Protein AF-A0A5B2ZEI5-F1 (afdb_monomer_lite)

Radius of gyration: 15.15 Å; chains: 1; bounding box: 32×40×39 Å

Secondary structure (DSSP, 8-state):
----PPPSS-HHHHHHHHHHHHHHHHHHT-HHHHHHHTTTSS-GGGS-HHHHHHHHHHHHHHHHHHHHT--TTTTT----SGGGSPP----

pLDDT: mean 89.74, std 13.29, range [39.81, 98.5]

Organism: NCBI:txid2608255

Sequence (91 aa):
MPRIAPTLFDSITRESVIRRVRFLRNAYRLDWLVEQACFNQPALDCLPDEQLGALLRDLETARECIAEGIPFEDADLIRSTADQLPDFDSA

Foldseek 3Di:
DDDPDDAPDDPVRLVVLVVLLVVLCVVVVVVVLLCLLCQVHPHLSRDGNVSSVVSSVLSVVVVVCVVVVNDSVVVVSDDDSVVVDPPPPDD

Structure (mmCIF, N/CA/C/O backbone):
data_AF-A0A5B2ZEI5-F1
#
_entry.id   AF-A0A5B2ZEI5-F1
#
loop_
_atom_site.group_PDB
_atom_site.id
_atom_site.type_symbol
_atom_site.label_atom_id
_atom_site.label_alt_id
_atom_site.label_comp_id
_atom_site.label_asym_id
_atom_site.label_entity_id
_atom_site.label_seq_id
_atom_site.pdbx_PDB_ins_code
_atom_site.Cartn_x
_atom_site.Cartn_y
_atom_site.Cartn_z
_atom_site.occupancy
_atom_site.B_iso_or_equiv
_atom_site.auth_seq_id
_atom_site.auth_comp_id
_atom_site.auth_asym_id
_atom_site.auth_atom_id
_atom_site.pdbx_PDB_model_num
ATOM 1 N N . MET A 1 1 ? 17.497 -9.562 -27.938 1.00 39.81 1 MET A N 1
ATOM 2 C CA . MET A 1 1 ? 17.812 -8.653 -26.815 1.00 39.81 1 MET A CA 1
ATOM 3 C C . MET A 1 1 ? 16.499 -8.143 -26.251 1.00 39.81 1 MET A C 1
ATOM 5 O O . MET A 1 1 ? 15.700 -7.679 -27.059 1.00 39.81 1 MET A O 1
ATOM 9 N N . PRO A 1 2 ? 16.215 -8.284 -24.946 1.00 48.19 2 PRO A N 1
ATOM 10 C CA . PRO A 1 2 ? 14.990 -7.734 -24.387 1.00 48.19 2 PRO A CA 1
ATOM 11 C C . PRO A 1 2 ? 15.079 -6.209 -24.454 1.00 48.19 2 PRO A C 1
ATOM 13 O O . PRO A 1 2 ? 16.081 -5.604 -24.077 1.00 48.19 2 PRO A O 1
ATOM 16 N N . ARG A 1 3 ? 14.048 -5.600 -25.028 1.00 45.69 3 ARG A N 1
ATOM 17 C CA . ARG A 1 3 ? 13.925 -4.155 -25.168 1.00 45.69 3 ARG A CA 1
ATOM 18 C C . ARG A 1 3 ? 13.584 -3.611 -23.782 1.00 45.69 3 ARG A C 1
ATOM 20 O O . ARG A 1 3 ? 12.479 -3.843 -23.306 1.00 45.69 3 ARG A O 1
ATOM 27 N N . ILE A 1 4 ? 14.546 -2.963 -23.126 1.00 59.16 4 ILE A N 1
ATOM 28 C CA . ILE A 1 4 ? 14.316 -2.274 -21.851 1.00 59.16 4 ILE A CA 1
ATOM 29 C C . ILE A 1 4 ? 13.289 -1.181 -22.150 1.00 59.16 4 ILE A C 1
ATOM 31 O O . ILE A 1 4 ? 13.585 -0.231 -22.878 1.00 59.16 4 ILE A O 1
ATOM 35 N N . ALA A 1 5 ? 12.051 -1.380 -21.699 1.00 59.47 5 ALA A N 1
ATOM 36 C CA . ALA A 1 5 ? 11.040 -0.339 -21.763 1.00 59.47 5 ALA A CA 1
ATOM 37 C C . ALA A 1 5 ? 11.546 0.858 -20.938 1.00 59.47 5 ALA A C 1
ATOM 39 O O . ALA A 1 5 ? 12.157 0.638 -19.889 1.00 59.47 5 ALA A O 1
ATOM 40 N N . PRO A 1 6 ? 11.363 2.102 -21.409 1.00 58.66 6 PRO A N 1
ATOM 41 C CA . PRO A 1 6 ? 11.724 3.265 -20.613 1.00 58.66 6 PRO A CA 1
ATOM 42 C C . PRO A 1 6 ? 10.952 3.207 -19.293 1.00 58.66 6 PRO A C 1
ATOM 44 O O . PRO A 1 6 ? 9.731 3.061 -19.296 1.00 58.66 6 PRO A O 1
ATOM 47 N N . THR A 1 7 ? 11.680 3.265 -18.183 1.00 69.25 7 THR A N 1
ATOM 48 C CA . THR A 1 7 ? 11.096 3.327 -16.844 1.00 69.25 7 THR A CA 1
ATOM 49 C C . THR A 1 7 ? 10.435 4.696 -16.670 1.00 69.25 7 THR A C 1
ATOM 51 O O . THR A 1 7 ? 10.990 5.713 -17.093 1.00 69.25 7 THR A O 1
ATOM 54 N N . LEU A 1 8 ? 9.229 4.734 -16.100 1.00 82.94 8 LEU A N 1
ATOM 55 C CA . LEU A 1 8 ? 8.540 5.989 -15.773 1.00 82.94 8 LEU A CA 1
ATOM 56 C C . LEU A 1 8 ? 9.270 6.734 -14.657 1.00 82.94 8 LEU A C 1
ATOM 58 O O . LEU A 1 8 ? 9.264 7.964 -14.622 1.00 82.94 8 LEU A O 1
ATOM 62 N N . PHE A 1 9 ? 9.893 5.989 -13.747 1.00 89.38 9 PHE A N 1
ATOM 63 C CA . PHE A 1 9 ? 10.733 6.535 -12.698 1.00 89.38 9 PHE A CA 1
ATOM 64 C C . PHE A 1 9 ? 12.199 6.474 -13.114 1.00 89.38 9 PHE A C 1
ATOM 66 O O . PHE A 1 9 ? 12.689 5.462 -13.624 1.00 89.38 9 PHE A O 1
ATOM 73 N N . ASP A 1 10 ? 12.926 7.559 -12.854 1.00 92.25 10 ASP A N 1
ATOM 74 C CA . ASP A 1 10 ? 14.379 7.472 -12.798 1.00 92.25 10 ASP A CA 1
ATOM 75 C C . ASP A 1 10 ? 14.816 6.665 -11.558 1.00 92.25 10 ASP A C 1
ATOM 77 O O . ASP A 1 10 ? 14.022 6.352 -10.662 1.00 92.25 10 ASP A O 1
ATOM 81 N N . SER A 1 11 ? 16.094 6.289 -11.506 1.00 90.12 11 SER A N 1
ATOM 82 C CA . SER A 1 11 ? 16.624 5.449 -10.426 1.00 90.12 11 SER A CA 1
ATOM 83 C C . SER A 1 11 ? 16.458 6.081 -9.040 1.00 90.12 11 SER A C 1
ATOM 85 O O . SER A 1 11 ? 16.163 5.374 -8.076 1.00 90.12 11 SER A O 1
ATOM 87 N N . ILE A 1 12 ? 16.599 7.406 -8.941 1.00 94.56 12 ILE A N 1
ATOM 88 C CA . ILE A 1 12 ? 16.493 8.160 -7.685 1.00 94.56 12 ILE A CA 1
ATOM 89 C C . ILE A 1 12 ? 15.045 8.177 -7.195 1.00 94.56 12 ILE A C 1
ATOM 91 O O . ILE A 1 12 ? 14.773 7.936 -6.015 1.00 94.56 12 ILE A O 1
ATOM 95 N N . THR A 1 13 ? 14.107 8.434 -8.102 1.00 95.12 13 THR A N 1
ATOM 96 C CA . THR A 1 13 ? 12.673 8.442 -7.825 1.00 95.12 13 THR A CA 1
ATOM 97 C C . THR A 1 13 ? 12.235 7.060 -7.376 1.00 95.12 13 THR A C 1
ATOM 99 O O . THR A 1 13 ? 11.599 6.929 -6.331 1.00 95.12 13 THR A O 1
ATOM 102 N N . ARG A 1 14 ? 12.652 6.011 -8.092 1.00 95.38 14 ARG A N 1
ATOM 103 C CA . ARG A 1 14 ? 12.322 4.629 -7.739 1.00 95.38 14 ARG A CA 1
ATOM 104 C C . ARG A 1 14 ? 12.851 4.243 -6.356 1.00 95.38 14 ARG A C 1
ATOM 106 O O . ARG A 1 14 ? 12.094 3.701 -5.552 1.00 95.38 14 ARG A O 1
ATOM 113 N N . GLU A 1 15 ? 14.107 4.567 -6.033 1.00 96.25 15 GLU A N 1
ATOM 114 C CA . GLU A 1 15 ? 14.671 4.302 -4.700 1.00 96.25 15 GLU A CA 1
ATOM 115 C C . GLU A 1 15 ? 13.910 5.068 -3.605 1.00 96.25 15 GLU A C 1
ATOM 117 O O . GLU A 1 15 ? 13.603 4.518 -2.543 1.00 96.25 15 GLU A O 1
ATOM 122 N N . SER A 1 16 ? 13.563 6.328 -3.872 1.00 96.88 16 SER A N 1
ATOM 123 C CA . SER A 1 16 ? 12.816 7.179 -2.942 1.00 96.88 16 SER A CA 1
ATOM 124 C C . SER A 1 16 ? 11.422 6.616 -2.655 1.00 96.88 16 SER A C 1
ATOM 126 O O . SER A 1 16 ? 11.016 6.547 -1.492 1.00 96.88 16 SER A O 1
ATOM 128 N N . VAL A 1 17 ? 10.720 6.138 -3.689 1.00 97.19 17 VAL A N 1
ATOM 129 C CA . VAL A 1 17 ? 9.414 5.482 -3.553 1.00 97.19 17 VAL A CA 1
ATOM 130 C C . VAL A 1 17 ? 9.539 4.196 -2.737 1.00 97.19 17 VAL A C 1
ATOM 132 O O . VAL A 1 17 ? 8.811 4.028 -1.761 1.00 97.19 17 VAL A O 1
ATOM 135 N N . ILE A 1 18 ? 10.502 3.322 -3.050 1.00 97.56 18 ILE A N 1
ATOM 136 C CA . ILE A 1 18 ? 10.727 2.073 -2.300 1.00 97.56 18 ILE A CA 1
ATOM 137 C C . ILE A 1 18 ? 11.034 2.362 -0.825 1.00 97.56 18 ILE A C 1
ATOM 139 O O . ILE A 1 18 ? 10.486 1.714 0.072 1.00 97.56 18 ILE A O 1
ATOM 143 N N . ARG A 1 19 ? 11.883 3.360 -0.546 1.00 98.31 19 ARG A N 1
ATOM 144 C CA . ARG A 1 19 ? 12.189 3.793 0.825 1.00 98.31 19 ARG A CA 1
ATOM 145 C C . ARG A 1 19 ? 10.923 4.258 1.547 1.00 98.31 19 ARG A C 1
ATOM 147 O O . ARG A 1 19 ? 10.717 3.880 2.702 1.00 98.31 19 ARG A O 1
ATOM 154 N N . ARG A 1 20 ? 10.069 5.043 0.882 1.00 98.12 20 ARG A N 1
ATOM 155 C CA . ARG A 1 20 ? 8.815 5.541 1.459 1.00 98.12 20 ARG A CA 1
ATOM 156 C C . ARG A 1 20 ? 7.813 4.417 1.723 1.00 98.12 20 ARG A C 1
ATOM 158 O O . ARG A 1 20 ? 7.264 4.363 2.820 1.00 98.12 20 ARG A O 1
ATOM 165 N N . VAL A 1 21 ? 7.653 3.487 0.782 1.00 98.31 21 VAL A N 1
ATOM 166 C CA . VAL A 1 21 ? 6.824 2.281 0.935 1.00 98.31 21 VAL A CA 1
ATOM 167 C C . VAL A 1 21 ? 7.262 1.477 2.161 1.00 98.31 21 VAL A C 1
ATOM 169 O O . VAL A 1 21 ? 6.445 1.183 3.032 1.00 98.31 21 VAL A O 1
ATOM 172 N N . ARG A 1 22 ? 8.564 1.182 2.290 1.00 98.25 22 ARG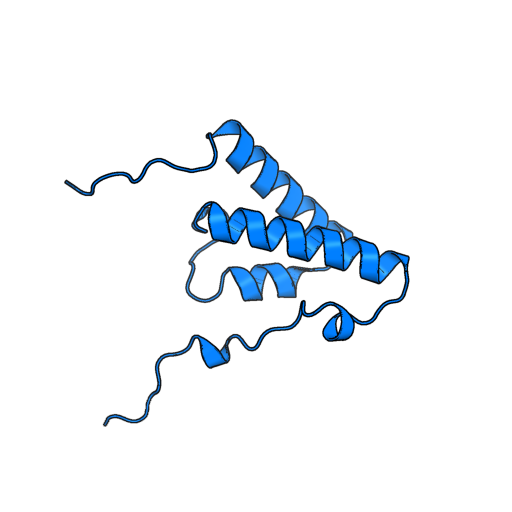 A N 1
ATOM 173 C CA . ARG A 1 22 ? 9.107 0.438 3.442 1.00 98.25 22 ARG A CA 1
ATOM 174 C C . ARG A 1 22 ? 8.859 1.162 4.766 1.00 98.25 22 ARG A C 1
ATOM 176 O O . ARG A 1 22 ? 8.537 0.515 5.761 1.00 98.25 22 ARG A O 1
ATOM 183 N N . PHE A 1 23 ? 8.995 2.487 4.782 1.00 98.50 23 PHE A N 1
ATOM 184 C CA . PHE A 1 23 ? 8.694 3.293 5.963 1.00 98.50 23 PHE A CA 1
ATOM 185 C C . PHE A 1 23 ? 7.217 3.180 6.367 1.00 98.50 23 PHE A C 1
ATOM 187 O O . PHE A 1 23 ? 6.939 2.843 7.515 1.00 98.50 23 PHE A O 1
ATOM 194 N N . LEU A 1 24 ? 6.285 3.419 5.435 1.00 98.38 24 LEU A N 1
ATOM 195 C CA . LEU A 1 24 ? 4.843 3.383 5.707 1.00 98.38 24 LEU A CA 1
ATOM 196 C C . LEU A 1 24 ? 4.389 1.996 6.163 1.00 98.38 24 LEU A C 1
ATOM 198 O O . LEU A 1 24 ? 3.705 1.882 7.178 1.00 98.38 24 LEU A O 1
ATOM 202 N N . ARG A 1 25 ? 4.851 0.947 5.472 1.00 97.94 25 ARG A N 1
ATOM 203 C CA . ARG A 1 25 ? 4.599 -0.448 5.841 1.00 97.94 25 ARG A CA 1
ATOM 204 C C . ARG A 1 25 ? 4.938 -0.706 7.308 1.00 97.94 25 ARG A C 1
ATOM 206 O O . ARG A 1 25 ? 4.095 -1.183 8.059 1.00 97.94 25 ARG A O 1
ATOM 213 N N . ASN A 1 26 ? 6.155 -0.351 7.722 1.00 98.06 26 ASN A N 1
ATOM 214 C CA . ASN A 1 26 ? 6.635 -0.637 9.071 1.00 98.06 26 ASN A CA 1
ATOM 215 C C . ASN A 1 26 ? 5.964 0.253 10.133 1.00 98.06 26 ASN A C 1
ATOM 217 O O . ASN A 1 26 ? 5.602 -0.239 11.199 1.00 98.06 26 ASN A O 1
ATOM 221 N N . ALA A 1 27 ? 5.799 1.551 9.854 1.00 98.19 27 ALA A N 1
ATOM 222 C CA . ALA A 1 27 ? 5.244 2.515 10.806 1.00 98.19 27 ALA A CA 1
ATOM 223 C C . ALA A 1 27 ? 3.761 2.257 11.114 1.00 98.19 27 ALA A C 1
ATOM 225 O O . ALA A 1 27 ? 3.340 2.423 12.256 1.00 98.19 27 ALA A O 1
ATOM 226 N N . TYR A 1 28 ? 2.994 1.823 10.111 1.00 97.19 28 TYR A N 1
ATOM 227 C CA . TYR A 1 28 ? 1.545 1.627 10.208 1.00 97.19 28 TYR A CA 1
ATOM 228 C C . TYR A 1 28 ? 1.120 0.152 10.186 1.00 97.19 28 TYR A C 1
ATOM 230 O O . TYR A 1 28 ? -0.073 -0.132 10.182 1.00 97.19 28 TYR A O 1
ATOM 238 N N . ARG A 1 29 ? 2.077 -0.792 10.198 1.00 97.00 29 ARG A N 1
ATOM 239 C CA . ARG A 1 29 ? 1.821 -2.248 10.155 1.00 97.00 29 ARG A CA 1
ATOM 240 C C . ARG A 1 29 ? 0.993 -2.672 8.931 1.00 97.00 29 ARG A C 1
ATOM 242 O O . ARG A 1 29 ? 0.130 -3.540 9.017 1.00 97.00 29 ARG A O 1
ATOM 249 N N . LEU A 1 30 ? 1.279 -2.060 7.783 1.00 97.56 30 LEU A N 1
ATOM 250 C CA . LEU A 1 30 ? 0.573 -2.260 6.510 1.00 97.56 30 LEU A CA 1
ATOM 251 C C . LEU A 1 30 ? 1.239 -3.334 5.634 1.00 97.56 30 LEU A C 1
ATOM 253 O O . LEU A 1 30 ? 1.259 -3.222 4.409 1.00 97.56 30 LEU A O 1
ATOM 257 N N . ASP A 1 31 ? 1.823 -4.365 6.249 1.00 96.81 31 ASP A N 1
ATOM 258 C CA . ASP A 1 31 ? 2.484 -5.464 5.532 1.00 96.81 31 ASP A CA 1
ATOM 259 C C . ASP A 1 31 ? 1.538 -6.129 4.523 1.00 96.81 31 ASP A C 1
ATOM 261 O O . ASP A 1 31 ? 1.934 -6.413 3.397 1.00 96.81 31 ASP A O 1
ATOM 265 N N . TRP A 1 32 ? 0.259 -6.260 4.880 1.00 95.69 32 TRP A N 1
ATOM 266 C CA . TRP A 1 32 ? -0.772 -6.853 4.032 1.00 95.69 32 TRP A CA 1
ATOM 267 C C . TRP A 1 32 ? -0.984 -6.112 2.699 1.00 95.69 32 TRP A C 1
ATOM 269 O O . TRP A 1 32 ? -1.203 -6.766 1.684 1.00 95.69 32 TRP A O 1
ATOM 279 N N . LEU A 1 33 ? -0.857 -4.777 2.656 1.00 96.62 33 LEU A N 1
ATOM 280 C CA . LEU A 1 33 ? -0.957 -4.009 1.403 1.00 96.62 33 LEU A CA 1
ATOM 281 C C . LEU A 1 33 ? 0.229 -4.279 0.480 1.00 96.62 33 LEU A C 1
ATOM 283 O O . LEU A 1 33 ? 0.072 -4.361 -0.738 1.00 96.62 33 LEU A O 1
ATOM 287 N N . VAL A 1 34 ? 1.419 -4.428 1.065 1.00 96.56 34 VAL A N 1
ATOM 288 C CA . VAL A 1 34 ? 2.631 -4.742 0.306 1.00 96.56 34 VAL A CA 1
ATOM 289 C C . VAL A 1 34 ? 2.569 -6.170 -0.225 1.00 96.56 34 VAL A C 1
ATOM 291 O O . VAL A 1 34 ? 2.880 -6.370 -1.392 1.00 96.56 34 VAL A O 1
ATOM 294 N N . GLU A 1 35 ? 2.115 -7.134 0.576 1.00 95.19 35 GLU A N 1
ATOM 295 C CA . GLU A 1 35 ? 1.895 -8.518 0.128 1.00 95.19 35 GLU A CA 1
ATOM 296 C C . GLU A 1 35 ? 0.847 -8.587 -0.992 1.00 95.19 35 GLU A C 1
ATOM 298 O O . GLU A 1 35 ? 1.076 -9.225 -2.016 1.00 95.19 35 GLU A O 1
ATOM 303 N N . GLN A 1 36 ? -0.267 -7.860 -0.851 1.00 95.12 36 GLN A N 1
ATOM 304 C CA . GLN A 1 36 ? -1.314 -7.776 -1.872 1.00 95.12 36 GLN A CA 1
ATOM 305 C C . GLN A 1 36 ? -0.784 -7.223 -3.202 1.00 95.12 36 GLN A C 1
ATOM 307 O O . GLN A 1 36 ? -1.099 -7.759 -4.261 1.00 95.12 36 GLN A O 1
ATOM 312 N N . ALA A 1 37 ? 0.031 -6.164 -3.165 1.00 94.94 37 ALA A N 1
ATOM 313 C CA . ALA A 1 37 ? 0.622 -5.581 -4.369 1.00 94.94 37 ALA A CA 1
ATOM 314 C C . ALA A 1 37 ? 1.762 -6.429 -4.955 1.00 94.94 37 ALA A C 1
ATOM 316 O O . ALA A 1 37 ? 1.962 -6.426 -6.166 1.00 94.94 37 ALA A O 1
ATOM 317 N N . CYS A 1 38 ? 2.509 -7.150 -4.115 1.00 94.88 38 CYS A N 1
ATOM 318 C CA . CYS A 1 38 ? 3.583 -8.045 -4.546 1.00 94.88 38 CYS A CA 1
ATOM 319 C C . CYS A 1 38 ? 3.081 -9.436 -4.947 1.00 94.88 38 CYS A C 1
ATOM 321 O O . CYS A 1 38 ? 3.900 -10.301 -5.248 1.00 94.88 38 CYS A O 1
ATOM 323 N N . PHE A 1 39 ? 1.772 -9.687 -4.962 1.00 93.62 39 PHE A N 1
ATOM 324 C CA . PHE A 1 39 ? 1.259 -10.980 -5.391 1.00 93.62 39 PHE A CA 1
ATOM 325 C C . PHE A 1 39 ? 1.726 -11.288 -6.827 1.00 93.62 39 PHE A C 1
ATOM 327 O O . PHE A 1 39 ? 1.728 -10.417 -7.695 1.00 93.62 39 PHE A O 1
ATOM 334 N N . ASN A 1 40 ? 2.200 -12.515 -7.068 1.00 89.50 40 ASN A N 1
ATOM 335 C CA . ASN A 1 40 ? 2.890 -12.935 -8.301 1.00 89.50 40 ASN A CA 1
ATOM 336 C C . ASN A 1 40 ? 4.214 -12.205 -8.625 1.00 89.50 40 ASN A C 1
ATOM 338 O O . ASN A 1 40 ? 4.752 -12.367 -9.722 1.00 89.50 40 ASN A O 1
ATOM 342 N N . GLN A 1 41 ? 4.776 -11.437 -7.690 1.00 92.50 41 GLN A N 1
ATOM 343 C CA . GLN A 1 41 ? 6.063 -10.757 -7.832 1.00 92.50 41 GLN A CA 1
ATOM 344 C C . GLN A 1 41 ? 7.029 -11.229 -6.737 1.00 92.50 41 GLN A C 1
ATOM 346 O O . GLN A 1 41 ? 6.643 -11.370 -5.580 1.00 92.50 41 GLN A O 1
ATOM 351 N N . PRO A 1 42 ? 8.309 -11.481 -7.057 1.00 89.69 42 PRO A N 1
ATOM 352 C CA . PRO A 1 42 ? 9.240 -12.065 -6.091 1.00 89.69 42 PRO A CA 1
ATOM 353 C C . PRO A 1 42 ? 9.637 -11.091 -4.973 1.00 89.69 42 PRO A C 1
ATOM 355 O O . PRO A 1 42 ? 10.050 -11.522 -3.899 1.00 89.69 42 PRO A O 1
ATOM 358 N 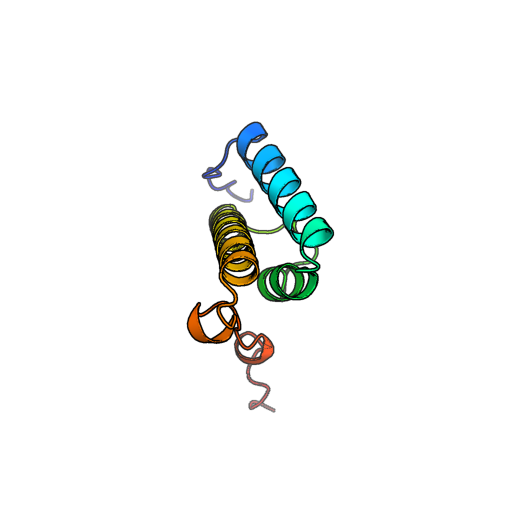N . ALA A 1 43 ? 9.570 -9.783 -5.234 1.00 90.62 43 ALA A N 1
ATOM 359 C CA . ALA A 1 43 ? 9.929 -8.742 -4.282 1.00 90.62 43 ALA A CA 1
ATOM 360 C C . ALA A 1 43 ? 9.335 -7.387 -4.687 1.00 90.62 43 ALA A C 1
ATOM 362 O O . ALA A 1 43 ? 9.082 -7.131 -5.865 1.00 90.62 43 ALA A O 1
ATOM 363 N N . LEU A 1 44 ? 9.240 -6.477 -3.714 1.00 93.06 44 LEU A N 1
ATOM 364 C CA . LEU A 1 44 ? 8.861 -5.075 -3.921 1.00 93.06 44 LEU A CA 1
ATOM 365 C C . LEU A 1 44 ? 9.710 -4.391 -5.006 1.00 93.06 44 LEU A C 1
ATOM 367 O O . LEU A 1 44 ? 9.192 -3.649 -5.837 1.00 93.06 44 LEU A O 1
ATOM 371 N N . ASP A 1 45 ? 11.019 -4.655 -5.018 1.00 92.38 45 ASP A N 1
ATOM 372 C CA . ASP A 1 45 ? 11.959 -4.061 -5.973 1.00 92.38 45 ASP A CA 1
ATOM 373 C C . ASP A 1 45 ? 11.732 -4.549 -7.421 1.00 92.38 45 ASP A C 1
ATOM 375 O O . ASP A 1 45 ? 12.263 -3.946 -8.355 1.00 92.38 45 ASP A O 1
ATOM 379 N N . CYS A 1 46 ? 10.923 -5.596 -7.621 1.00 92.25 46 CYS A N 1
ATOM 380 C CA . CYS A 1 46 ? 10.543 -6.133 -8.929 1.00 92.25 46 CYS A CA 1
ATOM 381 C C . CYS A 1 46 ? 9.211 -5.577 -9.458 1.00 92.25 46 CYS A C 1
ATOM 383 O O . CYS A 1 46 ? 8.881 -5.838 -10.614 1.00 92.25 46 CYS A O 1
ATOM 385 N N . LEU A 1 47 ? 8.472 -4.783 -8.670 1.00 94.19 47 LEU A N 1
ATOM 386 C CA . LEU A 1 47 ? 7.238 -4.152 -9.143 1.00 94.19 47 LEU A CA 1
ATOM 387 C C . LEU A 1 47 ? 7.513 -3.191 -10.312 1.00 94.19 47 LEU A C 1
ATOM 389 O O . LEU A 1 47 ? 8.431 -2.368 -10.215 1.00 94.19 47 LEU A O 1
ATOM 393 N N . PRO A 1 48 ? 6.709 -3.212 -11.387 1.00 92.88 48 PRO A N 1
ATOM 394 C CA . PRO A 1 48 ? 6.711 -2.150 -12.392 1.00 92.88 48 PRO A CA 1
ATOM 395 C C . PRO A 1 48 ? 6.486 -0.774 -11.754 1.00 92.88 48 PRO A C 1
ATOM 397 O O . PRO A 1 48 ? 5.838 -0.677 -10.710 1.00 92.88 48 PRO A O 1
ATOM 400 N N . ASP A 1 49 ? 7.011 0.293 -12.360 1.00 94.25 49 ASP A N 1
ATOM 401 C CA . ASP A 1 49 ? 6.914 1.653 -11.803 1.00 94.25 49 ASP A CA 1
ATOM 402 C C . ASP A 1 49 ? 5.459 2.077 -11.555 1.00 94.25 49 ASP A C 1
ATOM 404 O O . ASP A 1 49 ? 5.155 2.698 -10.537 1.00 94.25 49 ASP A O 1
ATOM 408 N N . GLU A 1 50 ? 4.542 1.692 -12.442 1.00 93.56 50 GLU A N 1
ATOM 409 C CA . GLU A 1 50 ? 3.113 1.977 -12.323 1.00 93.56 50 GLU A CA 1
ATOM 410 C C . GLU A 1 50 ? 2.518 1.332 -11.068 1.00 93.56 50 GLU A C 1
ATOM 412 O O . GLU A 1 50 ? 1.797 1.984 -10.309 1.00 93.56 50 GLU A O 1
ATOM 417 N N . GLN A 1 51 ? 2.847 0.059 -10.833 1.00 94.38 51 GLN A N 1
ATOM 418 C CA . GLN A 1 51 ? 2.361 -0.705 -9.682 1.00 94.38 51 GLN A CA 1
ATOM 419 C C . GLN A 1 51 ? 3.006 -0.216 -8.386 1.00 94.38 51 GLN A C 1
ATOM 421 O O . GLN A 1 51 ? 2.330 -0.076 -7.371 1.00 94.38 51 GLN A O 1
ATOM 426 N N . LEU A 1 52 ? 4.296 0.117 -8.427 1.00 95.94 52 LEU A N 1
ATOM 427 C CA . LEU A 1 52 ? 5.015 0.685 -7.296 1.00 95.94 52 LEU A CA 1
ATOM 428 C C . LEU A 1 52 ? 4.451 2.064 -6.904 1.00 95.94 52 LEU A C 1
ATOM 430 O O . LEU A 1 52 ? 4.279 2.353 -5.719 1.00 95.94 52 LEU A O 1
ATOM 434 N N . GLY A 1 53 ? 4.119 2.904 -7.888 1.00 96.00 53 GLY A N 1
ATOM 435 C CA . GLY A 1 53 ? 3.451 4.186 -7.668 1.00 96.00 53 GLY A CA 1
ATOM 436 C C . GLY A 1 53 ? 2.023 4.035 -7.138 1.00 96.00 53 GLY A C 1
ATOM 437 O O . GLY A 1 53 ? 1.611 4.807 -6.273 1.00 96.00 53 GLY A O 1
ATOM 438 N N . ALA A 1 54 ? 1.274 3.035 -7.614 1.00 96.00 54 ALA A N 1
ATOM 439 C CA . ALA A 1 54 ? -0.042 2.698 -7.072 1.00 96.00 54 ALA A CA 1
ATOM 440 C C . ALA A 1 54 ? 0.048 2.248 -5.606 1.00 96.00 54 ALA A C 1
ATOM 442 O O . ALA A 1 54 ? -0.631 2.826 -4.765 1.00 96.00 54 ALA A O 1
ATOM 443 N N . LEU A 1 55 ? 0.966 1.335 -5.279 1.00 97.50 55 LEU A N 1
ATOM 444 C CA . LEU A 1 55 ? 1.194 0.875 -3.907 1.00 97.50 55 LEU A CA 1
ATOM 445 C C . LEU A 1 55 ? 1.551 2.025 -2.954 1.00 97.50 55 LEU A C 1
ATOM 447 O O . LEU A 1 55 ? 1.076 2.056 -1.821 1.00 97.50 55 LEU A O 1
ATOM 451 N N . LEU A 1 56 ? 2.381 2.981 -3.387 1.00 97.94 56 LEU A N 1
ATOM 452 C CA . LEU A 1 56 ? 2.684 4.144 -2.552 1.00 97.94 56 LEU A CA 1
ATOM 453 C C . LEU A 1 56 ? 1.423 4.967 -2.250 1.00 97.94 56 LEU A C 1
ATOM 455 O O . LEU A 1 56 ? 1.241 5.374 -1.105 1.00 97.94 56 LEU A O 1
ATOM 459 N N . ARG A 1 57 ? 0.560 5.200 -3.246 1.00 98.00 57 ARG A N 1
ATOM 460 C CA . ARG A 1 57 ? -0.707 5.917 -3.035 1.00 98.00 57 ARG A CA 1
ATOM 461 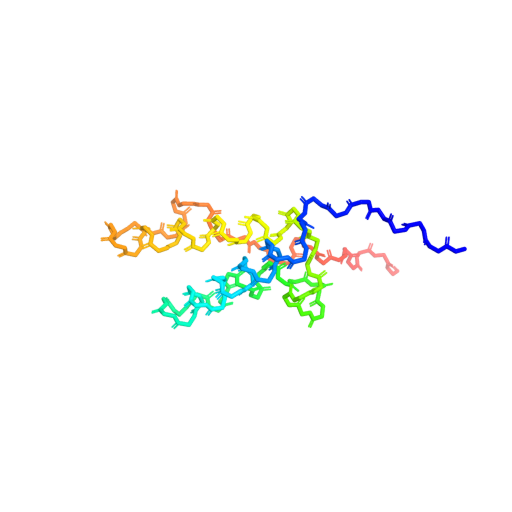C C . ARG A 1 57 ? -1.607 5.168 -2.059 1.00 98.00 57 ARG A C 1
ATOM 463 O O . ARG A 1 57 ? -2.047 5.778 -1.093 1.00 98.00 57 ARG A O 1
ATOM 470 N N . ASP A 1 58 ? -1.771 3.861 -2.243 1.00 98.12 58 ASP A N 1
ATOM 471 C CA . ASP A 1 58 ? -2.578 3.017 -1.355 1.00 98.12 58 ASP A CA 1
ATOM 472 C C . ASP A 1 58 ? -2.077 3.090 0.101 1.00 98.12 58 ASP A C 1
ATOM 474 O O . ASP A 1 58 ? -2.867 3.207 1.034 1.00 98.12 58 ASP A O 1
ATOM 478 N N . LEU A 1 59 ? -0.755 3.090 0.317 1.00 98.31 59 LEU A N 1
ATOM 479 C CA . LEU A 1 59 ? -0.164 3.218 1.655 1.00 98.31 59 LEU A CA 1
ATOM 480 C C . LEU A 1 59 ? -0.352 4.610 2.278 1.00 98.31 59 LEU A C 1
ATOM 482 O O . LEU A 1 59 ? -0.508 4.710 3.496 1.00 98.31 59 LEU A O 1
ATOM 486 N N . GLU A 1 60 ? -0.318 5.682 1.484 1.00 98.25 60 GLU A N 1
ATOM 487 C CA . GLU A 1 60 ? -0.614 7.033 1.981 1.00 98.25 60 GLU A CA 1
ATOM 488 C C . GLU A 1 60 ? -2.102 7.180 2.325 1.00 98.25 60 GLU A C 1
ATOM 490 O O . GLU A 1 60 ? -2.425 7.695 3.394 1.00 98.25 60 GLU A O 1
ATOM 495 N N . THR A 1 61 ? -2.998 6.638 1.498 1.00 98.12 61 THR A N 1
ATOM 496 C CA . THR A 1 61 ? -4.436 6.583 1.792 1.00 98.12 61 THR A CA 1
ATOM 497 C C . THR A 1 61 ? -4.711 5.756 3.047 1.00 98.12 61 THR A C 1
ATOM 499 O O . THR A 1 61 ? -5.461 6.187 3.918 1.00 98.12 61 THR A O 1
ATOM 502 N N . ALA A 1 62 ? -4.052 4.608 3.217 1.00 97.94 62 ALA A N 1
ATOM 503 C CA . ALA A 1 62 ? -4.173 3.798 4.429 1.00 97.94 62 ALA A CA 1
ATOM 504 C C . ALA A 1 62 ? -3.700 4.554 5.681 1.00 97.94 62 ALA A C 1
ATOM 506 O O . ALA A 1 62 ? -4.332 4.474 6.735 1.00 97.94 62 ALA A O 1
ATOM 507 N N . ARG A 1 63 ? -2.608 5.323 5.573 1.00 97.62 63 ARG A N 1
ATOM 508 C CA . ARG A 1 63 ? -2.136 6.205 6.651 1.00 97.62 63 ARG A CA 1
ATOM 509 C C . ARG A 1 63 ? -3.200 7.233 7.042 1.00 97.62 63 ARG A C 1
ATOM 511 O O . ARG A 1 63 ? -3.382 7.476 8.234 1.00 97.62 63 ARG A O 1
ATOM 518 N N . GLU A 1 64 ? -3.860 7.846 6.065 1.00 97.81 64 GLU 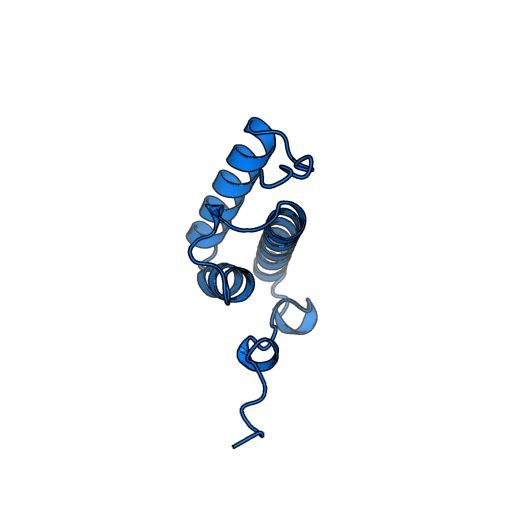A N 1
ATOM 519 C CA . GLU A 1 64 ? -4.939 8.816 6.293 1.00 97.81 64 GLU A CA 1
ATOM 520 C C . GLU A 1 64 ? -6.156 8.148 6.938 1.00 97.81 64 GLU A C 1
ATOM 522 O O . GLU A 1 64 ? -6.630 8.624 7.967 1.00 97.81 64 GLU A O 1
ATOM 527 N N . CYS A 1 65 ? -6.564 6.972 6.453 1.00 97.75 65 CYS A N 1
ATOM 528 C CA . CYS A 1 65 ? -7.655 6.195 7.044 1.00 97.75 65 CYS A CA 1
ATOM 529 C C . CYS A 1 65 ? -7.402 5.868 8.523 1.00 97.75 65 CYS A C 1
ATOM 531 O O . CYS A 1 65 ? -8.289 6.040 9.355 1.00 97.75 65 CYS A O 1
ATOM 533 N N . ILE A 1 66 ? -6.173 5.469 8.880 1.00 97.12 66 ILE A N 1
ATOM 534 C CA . ILE A 1 66 ? -5.789 5.224 10.281 1.00 97.12 66 ILE A CA 1
ATOM 535 C C . ILE A 1 66 ? -5.918 6.498 11.122 1.00 97.12 66 ILE A C 1
ATOM 537 O O . ILE A 1 66 ? -6.366 6.433 12.266 1.00 97.12 66 ILE A O 1
ATOM 541 N N . ALA A 1 67 ? -5.506 7.647 10.582 1.00 97.25 67 ALA A N 1
ATOM 542 C CA . ALA A 1 67 ? -5.571 8.918 11.296 1.00 97.25 67 ALA A CA 1
ATOM 543 C C . ALA A 1 67 ? -7.017 9.397 11.504 1.00 97.25 67 ALA A C 1
ATOM 545 O O . ALA A 1 67 ? -7.323 9.982 12.542 1.00 97.25 67 ALA A O 1
ATOM 546 N N . GLU A 1 68 ? -7.893 9.135 10.536 1.00 97.31 68 GLU A N 1
ATOM 547 C CA . GLU A 1 68 ? -9.288 9.585 10.531 1.00 97.31 68 GLU A CA 1
ATOM 548 C C . GLU A 1 68 ? -10.267 8.553 11.117 1.00 97.31 68 GLU A C 1
ATOM 550 O O . GLU A 1 68 ? -11.427 8.875 11.366 1.00 97.31 68 GLU A O 1
ATOM 555 N N . GLY A 1 69 ? -9.808 7.328 11.392 1.00 96.50 69 GLY A N 1
ATOM 556 C CA . GLY A 1 69 ? -10.653 6.235 11.878 1.00 96.50 69 GLY A CA 1
ATOM 557 C C . GLY A 1 69 ? -11.582 5.663 10.805 1.00 96.50 69 GLY A C 1
ATOM 558 O O . GLY A 1 69 ? -12.645 5.140 11.137 1.00 96.50 69 GLY A O 1
ATOM 559 N N . ILE A 1 70 ? -11.196 5.777 9.533 1.00 96.38 70 ILE A N 1
ATOM 560 C CA . ILE A 1 70 ? -11.949 5.262 8.388 1.00 96.38 70 ILE A CA 1
ATOM 561 C C . ILE A 1 70 ? -11.579 3.783 8.172 1.00 96.38 70 ILE A C 1
ATOM 563 O O . ILE A 1 70 ? -10.386 3.459 8.136 1.00 96.38 70 ILE A O 1
ATOM 567 N N . PRO A 1 71 ? -12.560 2.871 8.038 1.00 95.38 71 PRO A N 1
ATOM 568 C CA . PRO A 1 71 ? -12.308 1.483 7.652 1.00 95.38 71 PRO A CA 1
ATOM 569 C C . PRO A 1 71 ? -11.616 1.379 6.284 1.00 95.38 71 PRO A C 1
ATOM 571 O O . PRO A 1 71 ? -11.901 2.148 5.370 1.00 95.38 71 PRO A O 1
ATOM 574 N N . PHE A 1 72 ? -10.720 0.407 6.105 1.00 95.44 72 PHE A N 1
ATOM 575 C CA . PHE A 1 72 ? -9.976 0.258 4.844 1.00 95.44 72 PHE A CA 1
ATOM 576 C C . PHE A 1 72 ? -10.849 -0.226 3.679 1.00 95.44 72 PHE A C 1
ATOM 578 O O . PHE A 1 72 ? -10.517 0.018 2.519 1.00 95.44 72 PHE A O 1
ATOM 585 N N . GLU A 1 73 ? -11.958 -0.891 3.989 1.00 93.06 73 GLU A N 1
ATOM 586 C CA . GLU A 1 73 ? -12.998 -1.311 3.054 1.00 93.06 73 GLU A CA 1
ATOM 587 C C . GLU A 1 73 ? -13.623 -0.104 2.344 1.00 93.06 73 GLU A C 1
ATOM 589 O O . GLU A 1 73 ? -13.805 -0.126 1.129 1.00 93.06 73 GLU A O 1
ATOM 594 N N . ASP A 1 74 ? -13.880 0.974 3.090 1.00 93.94 74 ASP A N 1
ATOM 595 C CA . ASP A 1 74 ? -14.504 2.194 2.566 1.00 93.94 74 ASP A CA 1
ATOM 596 C C . ASP A 1 74 ? -13.546 2.998 1.668 1.00 93.94 74 ASP A C 1
ATOM 598 O O . ASP A 1 74 ? -13.981 3.833 0.875 1.00 93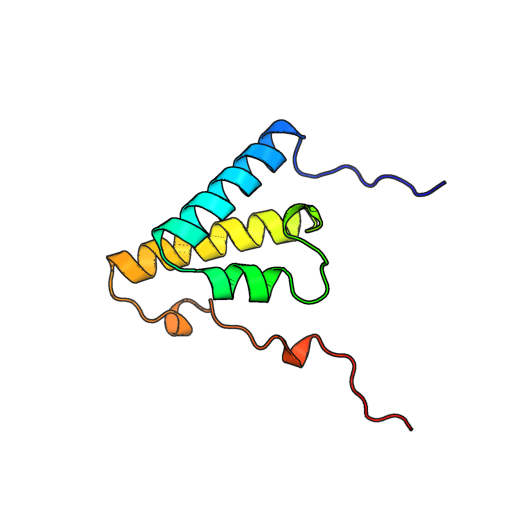.94 74 ASP A O 1
ATOM 602 N N . ALA A 1 75 ? -12.241 2.731 1.774 1.00 93.19 75 ALA A N 1
ATOM 603 C CA . ALA A 1 75 ? -11.186 3.3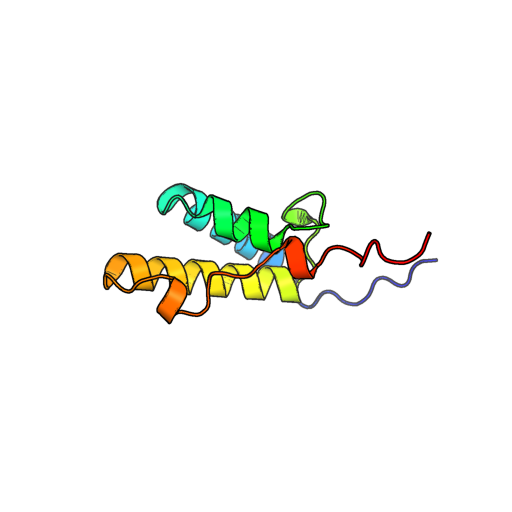47 0.974 1.00 93.19 75 ALA A CA 1
ATOM 604 C C . ALA A 1 75 ? -10.735 2.488 -0.224 1.00 93.19 75 ALA A C 1
ATOM 606 O O . ALA A 1 75 ? -9.756 2.840 -0.881 1.00 93.19 75 ALA A O 1
ATOM 607 N N . ASP A 1 76 ? -11.419 1.370 -0.500 1.00 92.81 76 ASP A N 1
ATOM 608 C CA . ASP A 1 76 ? -11.120 0.447 -1.610 1.00 92.81 76 ASP A CA 1
ATOM 609 C C . ASP A 1 76 ? -9.675 -0.106 -1.590 1.00 92.81 76 ASP A C 1
ATOM 611 O O . ASP A 1 76 ? -9.048 -0.383 -2.615 1.00 92.81 76 ASP A O 1
ATOM 615 N N . LEU A 1 77 ? -9.103 -0.259 -0.389 1.00 95.00 77 LEU A N 1
ATOM 616 C CA . LEU A 1 77 ? -7.718 -0.713 -0.206 1.00 95.00 77 LEU A CA 1
ATOM 617 C C . LEU A 1 77 ? -7.584 -2.243 -0.204 1.00 95.00 77 LEU A C 1
ATOM 619 O O . LEU A 1 77 ? -6.507 -2.784 -0.490 1.00 95.00 77 LEU A O 1
ATOM 623 N N . ILE A 1 78 ? -8.668 -2.942 0.133 1.00 93.94 78 ILE A N 1
ATOM 624 C CA . ILE A 1 78 ? -8.709 -4.398 0.277 1.00 93.94 78 ILE A CA 1
ATOM 625 C C . ILE A 1 78 ? -9.127 -5.025 -1.050 1.00 93.94 78 ILE A C 1
ATOM 627 O O . ILE A 1 78 ? -10.234 -4.807 -1.531 1.00 93.94 78 ILE A O 1
ATOM 631 N N . ARG A 1 79 ? -8.247 -5.847 -1.625 1.00 91.50 79 ARG A N 1
ATOM 632 C CA . ARG A 1 79 ? -8.484 -6.570 -2.879 1.00 91.50 79 ARG A CA 1
ATOM 633 C C . ARG A 1 79 ? -8.228 -8.059 -2.683 1.00 91.50 79 ARG A C 1
ATOM 635 O O . ARG A 1 79 ? -7.307 -8.462 -1.975 1.00 91.50 79 ARG A O 1
ATOM 642 N N . SER A 1 80 ? -9.021 -8.883 -3.358 1.00 89.81 80 SER A N 1
ATOM 643 C CA . SER A 1 80 ? -8.791 -10.326 -3.404 1.00 89.81 80 SER A CA 1
ATOM 644 C C . SER A 1 80 ? -7.573 -10.622 -4.283 1.00 89.81 80 SER A C 1
ATOM 646 O O . SER A 1 80 ? -7.553 -10.315 -5.473 1.00 89.81 80 SER A O 1
ATOM 648 N N . THR A 1 81 ? -6.535 -11.231 -3.707 1.00 88.88 81 THR A N 1
ATOM 649 C CA . THR A 1 81 ? -5.405 -11.766 -4.485 1.00 88.88 81 THR A CA 1
ATOM 650 C C . THR A 1 81 ? -5.759 -13.075 -5.184 1.00 88.88 81 THR A C 1
ATOM 652 O O . THR A 1 81 ? -5.101 -13.440 -6.156 1.00 88.88 81 THR A O 1
ATOM 655 N N . ALA A 1 82 ? -6.818 -13.764 -4.742 1.00 87.75 82 ALA A N 1
ATOM 656 C CA . ALA A 1 82 ? -7.307 -14.972 -5.400 1.00 87.75 82 ALA A CA 1
ATOM 657 C C . ALA A 1 82 ? -7.758 -14.692 -6.841 1.00 87.75 82 ALA A C 1
ATOM 659 O O . ALA A 1 82 ? -7.566 -15.539 -7.705 1.00 87.75 82 ALA A O 1
ATOM 660 N N . ASP A 1 83 ? -8.238 -13.478 -7.120 1.00 85.62 83 ASP A N 1
ATOM 661 C CA . ASP A 1 83 ? -8.677 -13.046 -8.454 1.00 85.62 83 ASP A CA 1
ATOM 662 C C . ASP A 1 83 ? -7.508 -12.949 -9.456 1.00 85.62 83 ASP A C 1
ATOM 664 O O . ASP A 1 83 ? -7.716 -12.814 -10.659 1.00 85.62 83 ASP A O 1
ATOM 668 N N . GLN A 1 84 ? -6.264 -12.992 -8.967 1.00 82.00 84 GLN A N 1
ATOM 669 C CA . GLN A 1 84 ? -5.047 -12.976 -9.782 1.00 82.00 84 GLN A CA 1
ATOM 670 C C . GLN A 1 84 ? -4.466 -14.379 -10.016 1.00 82.00 84 GLN A C 1
ATOM 672 O O . GLN A 1 84 ? -3.440 -14.511 -10.692 1.00 82.00 84 GLN A O 1
ATOM 677 N N . LEU A 1 85 ? -5.060 -15.422 -9.427 1.00 83.75 85 LEU A N 1
ATOM 678 C CA . LEU A 1 85 ? -4.682 -16.804 -9.704 1.00 83.75 85 LEU A CA 1
ATOM 679 C C . LEU A 1 85 ? -5.275 -17.241 -11.051 1.00 83.75 85 LEU A C 1
ATOM 681 O O . LEU A 1 85 ? -6.383 -16.835 -11.392 1.00 83.75 85 LEU A O 1
ATOM 685 N N . PRO A 1 86 ? -4.561 -18.068 -11.832 1.00 79.88 86 PRO A N 1
ATOM 686 C CA . PRO A 1 86 ? -5.147 -18.673 -13.018 1.00 79.88 86 PRO A CA 1
ATOM 687 C C . PRO A 1 86 ? -6.300 -19.602 -12.617 1.00 79.88 86 PRO A C 1
ATOM 689 O O . PRO A 1 86 ? -6.180 -20.355 -11.648 1.00 79.88 86 PRO A O 1
ATOM 692 N N . ASP A 1 87 ? -7.388 -19.585 -13.387 1.00 79.88 87 ASP A N 1
ATOM 693 C CA . ASP A 1 87 ? -8.485 -20.536 -13.216 1.00 79.88 87 ASP A CA 1
ATOM 694 C C . ASP A 1 87 ? -7.959 -21.965 -13.409 1.00 79.88 87 ASP A C 1
ATOM 696 O O . ASP A 1 87 ? -7.415 -22.314 -14.459 1.00 79.88 87 ASP A O 1
ATOM 700 N N . PHE A 1 88 ? -8.128 -22.815 -12.396 1.00 67.44 88 PHE A N 1
ATOM 701 C CA . PHE A 1 88 ? -7.706 -24.219 -12.451 1.00 67.44 88 PHE A CA 1
ATOM 702 C C . PHE A 1 88 ? -8.713 -25.130 -13.190 1.00 67.44 88 PHE A C 1
ATOM 704 O O . PHE A 1 88 ? -8.530 -26.345 -13.215 1.00 67.44 88 PHE A O 1
ATOM 711 N N . ASP A 1 89 ? -9.743 -24.568 -13.834 1.00 63.44 89 ASP A N 1
ATOM 712 C CA . ASP A 1 89 ? -10.856 -25.295 -14.474 1.00 63.44 89 ASP A CA 1
ATOM 713 C C . ASP A 1 89 ? -10.561 -25.787 -15.908 1.00 63.44 89 ASP A C 1
ATOM 715 O O . ASP A 1 89 ? -11.397 -25.733 -16.809 1.00 63.44 89 ASP A O 1
ATOM 719 N N . SER A 1 90 ? -9.361 -26.312 -16.155 1.00 57.03 90 SER A N 1
ATOM 720 C CA . SER A 1 90 ? -9.102 -27.087 -17.380 1.00 57.03 90 SER A CA 1
ATOM 721 C C . SER A 1 90 ? -8.087 -28.206 -17.147 1.00 57.03 90 SER A C 1
ATOM 723 O O . SER A 1 90 ? -6.906 -28.091 -17.476 1.00 57.03 90 SER A O 1
ATOM 725 N N . ALA A 1 91 ? -8.589 -29.305 -16.581 1.00 54.53 91 ALA A N 1
ATOM 726 C CA . ALA A 1 91 ? -7.993 -30.638 -16.647 1.00 54.53 91 ALA A CA 1
ATOM 727 C C . ALA A 1 91 ? -8.891 -31.560 -17.482 1.00 54.53 91 ALA A C 1
ATOM 729 O O . ALA A 1 91 ? -10.132 -31.445 -17.349 1.00 54.53 91 ALA A O 1
#